Protein AF-A0A3B9UEH2-F1 (afdb_monomer_lite)

Secondary structure (DSSP, 8-state):
--SS-EEEEEEETTEEEEEE--SSTT-TTHHHHHHHHHHHHHHHH-TT-EEEEE--SSPP-GGGS-HHHHHHHHHTTEEPPPPPP--GGGGGT-PPPPPPTTT--S-EEEEES--SSTTEEEEEETTT--EEEEEPP-

Sequence (138 aa):
MDLGIVRSVRLEDGVCQVDLSPTYTGCPATERIERDVREALEALVGAGNVRIRTVLDPPWTTDWISDEGLRKLEAYGIAPPPRRTSDKRSLLSIHKPLACPRCRSTHTERISAFGSTACKALHRCLDCLEPFEAFKCI

Structure (mmCIF, N/CA/C/O backbone):
data_AF-A0A3B9UEH2-F1
#
_entry.id   AF-A0A3B9UEH2-F1
#
loop_
_atom_site.group_PDB
_atom_site.id
_atom_site.type_symbol
_atom_site.label_atom_id
_atom_site.label_alt_id
_atom_site.label_comp_id
_atom_site.label_asym_id
_atom_site.label_entity_id
_atom_site.label_seq_id
_atom_site.pdbx_PDB_ins_code
_atom_site.Cartn_x
_atom_site.Cartn_y
_atom_site.Cartn_z
_atom_site.occupancy
_atom_site.B_iso_or_equiv
_atom_site.auth_seq_id
_atom_site.auth_comp_id
_atom_site.auth_asym_id
_atom_site.auth_atom_id
_atom_site.pdbx_PDB_model_num
ATOM 1 N N . MET A 1 1 ? -9.300 -6.049 1.458 1.00 86.50 1 MET A N 1
ATOM 2 C CA . MET A 1 1 ? -8.342 -4.963 1.755 1.00 86.50 1 MET A CA 1
ATOM 3 C C . MET A 1 1 ? -7.265 -4.983 0.696 1.00 86.50 1 MET A C 1
ATOM 5 O O . MET A 1 1 ? -6.682 -6.039 0.485 1.00 86.50 1 MET A O 1
ATOM 9 N N . ASP A 1 2 ? -7.021 -3.858 0.028 1.00 93.12 2 ASP A N 1
ATOM 10 C CA . ASP A 1 2 ? -6.296 -3.870 -1.247 1.00 93.12 2 ASP A CA 1
ATOM 11 C C . ASP A 1 2 ? -4.800 -4.149 -1.094 1.00 93.12 2 ASP A C 1
ATOM 13 O O . ASP A 1 2 ? -4.275 -5.029 -1.770 1.00 93.12 2 ASP A O 1
ATOM 17 N N . LEU A 1 3 ? -4.140 -3.442 -0.169 1.00 92.88 3 LEU A N 1
ATOM 18 C CA . LEU A 1 3 ? -2.701 -3.556 0.111 1.00 92.88 3 LEU A CA 1
ATOM 19 C C . LEU A 1 3 ? -2.359 -4.567 1.220 1.00 92.88 3 LEU A C 1
ATOM 21 O O . LEU A 1 3 ? -1.194 -4.729 1.567 1.00 92.88 3 LEU A O 1
ATOM 25 N N . GLY A 1 4 ? -3.357 -5.198 1.843 1.00 93.12 4 GLY A N 1
ATOM 26 C CA . GLY A 1 4 ? -3.123 -6.190 2.901 1.00 93.12 4 GLY A CA 1
ATOM 27 C C . GLY A 1 4 ? -2.509 -5.654 4.205 1.00 93.12 4 GLY A C 1
ATOM 28 O O . GLY A 1 4 ? -2.014 -6.455 4.998 1.00 93.12 4 GLY A O 1
ATOM 29 N N . ILE A 1 5 ? -2.538 -4.331 4.427 1.00 94.88 5 ILE A N 1
ATOM 30 C CA . ILE A 1 5 ? -2.010 -3.661 5.634 1.00 94.88 5 ILE A CA 1
ATOM 31 C C . ILE A 1 5 ? -2.829 -4.032 6.878 1.00 94.88 5 ILE A C 1
ATOM 33 O O . ILE A 1 5 ? -2.260 -4.323 7.924 1.00 94.88 5 ILE A O 1
ATOM 37 N N . VAL A 1 6 ? -4.160 -4.069 6.773 1.00 96.00 6 VAL A N 1
ATOM 38 C CA . VAL A 1 6 ? -5.037 -4.530 7.862 1.00 96.00 6 VAL A CA 1
ATOM 39 C C . VAL A 1 6 ? -4.979 -6.055 7.932 1.00 96.00 6 VAL A C 1
ATOM 41 O O . VAL A 1 6 ? -5.323 -6.730 6.960 1.00 96.00 6 VAL A O 1
ATOM 44 N N . ARG A 1 7 ? -4.536 -6.596 9.070 1.00 95.06 7 ARG A N 1
ATOM 45 C CA . ARG A 1 7 ? -4.318 -8.038 9.278 1.00 95.06 7 ARG A CA 1
ATOM 46 C C . ARG A 1 7 ? -5.453 -8.712 10.014 1.00 95.06 7 ARG A C 1
ATOM 48 O O . ARG A 1 7 ? -5.784 -9.855 9.717 1.00 95.06 7 ARG A O 1
ATOM 55 N N . SER A 1 8 ? -6.044 -8.013 10.968 1.00 95.31 8 SER A N 1
ATOM 56 C CA . SER A 1 8 ? -7.205 -8.508 11.682 1.00 95.31 8 SER A CA 1
ATOM 57 C C . SER A 1 8 ? -8.042 -7.346 12.190 1.00 95.31 8 SER A C 1
ATOM 59 O O . SER A 1 8 ? -7.524 -6.254 12.432 1.00 95.31 8 SER A O 1
ATOM 61 N N . VAL A 1 9 ? -9.338 -7.603 12.317 1.00 95.62 9 VAL A N 1
ATOM 62 C CA . VAL A 1 9 ? -10.309 -6.723 12.959 1.00 95.62 9 VAL A CA 1
ATOM 63 C C . VAL A 1 9 ? -11.161 -7.618 13.848 1.00 95.62 9 VAL A C 1
ATOM 65 O O . VAL A 1 9 ? -11.703 -8.615 13.370 1.00 95.62 9 VAL A O 1
ATOM 68 N N . ARG A 1 10 ? -11.237 -7.302 15.137 1.00 96.38 10 ARG A N 1
ATOM 69 C CA . ARG A 1 10 ? -12.043 -8.020 16.133 1.00 96.38 10 ARG A CA 1
ATOM 70 C C . ARG A 1 10 ? -12.868 -7.013 16.918 1.00 96.38 10 ARG A C 1
ATOM 72 O O . ARG A 1 10 ? -12.362 -5.945 17.241 1.00 96.38 10 ARG A O 1
ATOM 79 N N . LEU A 1 11 ? -14.114 -7.352 17.227 1.00 95.81 11 LEU A N 1
ATOM 80 C CA . LEU A 1 11 ? -14.985 -6.544 18.075 1.00 95.81 11 LEU A CA 1
ATOM 81 C C . LEU A 1 11 ? -15.349 -7.370 19.306 1.00 95.81 11 LEU A C 1
ATOM 83 O O . LEU A 1 11 ? -16.015 -8.394 19.179 1.00 95.81 11 LEU A O 1
ATOM 87 N N . GLU A 1 12 ? -14.893 -6.930 20.473 1.00 94.00 12 GLU A N 1
ATOM 88 C CA . GLU A 1 12 ? -15.080 -7.619 21.753 1.00 94.00 12 GLU A CA 1
ATOM 89 C C . GLU A 1 12 ? -15.520 -6.589 22.793 1.00 94.00 12 GLU A C 1
ATOM 91 O O . GLU A 1 12 ? -14.877 -5.550 22.935 1.00 94.00 12 GLU A O 1
ATOM 96 N N . ASP A 1 13 ? -16.641 -6.840 23.474 1.00 92.62 13 ASP A N 1
ATOM 97 C CA . ASP A 1 13 ? -17.195 -5.966 24.522 1.00 92.62 13 ASP A CA 1
ATOM 98 C C . ASP A 1 13 ? -17.319 -4.483 24.114 1.00 92.62 13 ASP A C 1
ATOM 100 O O . ASP A 1 13 ? -17.079 -3.568 24.898 1.00 92.62 13 ASP A O 1
ATOM 104 N N . GLY A 1 14 ? -17.671 -4.234 22.847 1.00 91.00 14 GLY A N 1
ATOM 105 C CA . GLY A 1 14 ? -17.800 -2.884 22.289 1.00 91.00 14 GLY A CA 1
ATOM 106 C C . GLY A 1 14 ? -16.477 -2.211 21.909 1.00 91.00 14 GLY A C 1
ATOM 107 O O . GLY A 1 14 ? -16.504 -1.101 21.389 1.00 91.00 14 GLY A O 1
ATOM 108 N N . VAL A 1 15 ? -15.332 -2.876 22.097 1.00 95.31 15 VAL A N 1
ATOM 109 C CA . VAL A 1 15 ? -14.003 -2.380 21.719 1.00 95.31 15 VAL A CA 1
ATOM 110 C C . VAL A 1 15 ? -13.534 -3.043 20.424 1.00 95.31 15 VAL A C 1
ATOM 112 O O . VAL A 1 15 ? -13.403 -4.265 20.331 1.00 95.31 15 VAL A O 1
ATOM 115 N N . CYS A 1 16 ? -13.236 -2.229 19.413 1.00 97.38 16 CYS A N 1
ATOM 116 C CA . CYS A 1 16 ? -12.676 -2.665 18.140 1.00 97.38 16 CYS A CA 1
ATOM 117 C C . CYS A 1 16 ? -11.148 -2.765 18.233 1.00 97.38 16 CYS A C 1
ATOM 119 O O . CYS A 1 16 ? -10.458 -1.769 18.454 1.00 97.38 16 CYS A O 1
ATOM 121 N N . GLN A 1 17 ? -10.608 -3.965 18.054 1.00 97.44 17 GLN A N 1
ATOM 122 C CA . GLN A 1 17 ? -9.176 -4.227 17.977 1.00 97.44 17 GLN A CA 1
ATOM 123 C C . GLN A 1 17 ? -8.751 -4.422 16.523 1.00 97.44 17 GLN A C 1
ATOM 125 O O . GLN A 1 17 ? -9.315 -5.265 15.822 1.00 97.44 17 GLN A O 1
ATOM 130 N N . VAL A 1 18 ? -7.723 -3.695 16.083 1.00 97.44 18 VAL A N 1
ATOM 131 C CA . VAL A 1 18 ? -7.199 -3.775 14.714 1.00 97.44 18 VAL A CA 1
ATOM 132 C C . VAL A 1 18 ? -5.698 -3.992 14.706 1.00 97.44 18 VAL A C 1
ATOM 134 O O . VAL A 1 18 ? -4.944 -3.250 15.332 1.00 97.44 18 VAL A O 1
ATOM 137 N N . ASP A 1 19 ? -5.267 -4.985 13.936 1.00 97.00 19 ASP A N 1
ATOM 138 C CA . ASP A 1 19 ? -3.856 -5.235 13.662 1.00 97.00 19 ASP A CA 1
ATOM 139 C C . ASP A 1 19 ? -3.461 -4.621 12.319 1.00 97.00 19 ASP A C 1
ATOM 141 O O . ASP A 1 19 ? -4.041 -4.961 11.283 1.00 97.00 19 ASP A O 1
ATOM 145 N N . LEU A 1 20 ? -2.450 -3.754 12.323 1.00 96.44 20 LEU A N 1
ATOM 146 C CA . LEU A 1 20 ? -1.877 -3.138 11.127 1.00 96.44 20 LEU A CA 1
ATOM 147 C C . LEU A 1 20 ? -0.444 -3.621 10.921 1.00 96.44 20 LEU A C 1
ATOM 149 O O . LEU A 1 20 ? 0.354 -3.601 11.851 1.00 96.44 20 LEU A O 1
ATOM 153 N N . SER A 1 21 ? -0.094 -4.013 9.700 1.00 95.38 21 SER A N 1
ATOM 154 C CA . SER A 1 21 ? 1.274 -4.379 9.336 1.00 95.38 21 SER A CA 1
ATOM 155 C C . SER A 1 21 ? 1.815 -3.419 8.272 1.00 95.38 21 SER A C 1
ATOM 157 O O . SER A 1 21 ? 1.237 -3.332 7.182 1.00 95.38 21 SER A O 1
ATOM 159 N N . PRO A 1 22 ? 2.878 -2.652 8.572 1.00 93.12 22 PRO A N 1
ATOM 160 C CA . PRO A 1 22 ? 3.405 -1.652 7.659 1.00 93.12 22 PRO A CA 1
ATOM 161 C C . PRO A 1 22 ? 4.150 -2.308 6.496 1.00 93.12 22 PRO A C 1
ATOM 163 O O . PRO A 1 22 ? 4.898 -3.261 6.681 1.00 93.12 22 PRO A O 1
ATOM 166 N N . THR A 1 23 ? 4.030 -1.730 5.300 1.00 90.69 23 THR A N 1
ATOM 167 C CA . THR A 1 23 ? 4.723 -2.223 4.093 1.00 90.69 23 THR A CA 1
ATOM 168 C C . THR A 1 23 ? 6.250 -2.103 4.166 1.00 90.69 23 THR A C 1
ATOM 170 O O . THR A 1 23 ? 6.959 -2.661 3.336 1.00 90.69 23 THR A O 1
ATOM 173 N N . TYR A 1 24 ? 6.762 -1.299 5.099 1.00 88.31 24 TYR A N 1
ATOM 174 C CA . TYR A 1 24 ? 8.184 -1.127 5.382 1.00 88.31 24 TYR A CA 1
ATOM 175 C C . TYR A 1 24 ? 8.353 -0.676 6.837 1.00 88.31 24 TYR A C 1
ATOM 177 O O . TYR A 1 24 ? 7.647 0.229 7.290 1.00 88.31 24 TYR A O 1
ATOM 185 N N . THR A 1 25 ? 9.294 -1.277 7.564 1.00 85.12 25 THR A N 1
ATOM 186 C CA . THR A 1 25 ? 9.593 -0.901 8.952 1.00 85.12 25 THR A CA 1
ATOM 187 C C . THR A 1 25 ? 10.156 0.518 9.015 1.00 85.12 25 THR A C 1
ATOM 189 O O . THR A 1 25 ? 11.134 0.829 8.344 1.00 85.12 25 THR A O 1
ATOM 192 N N . GLY A 1 26 ? 9.545 1.391 9.818 1.00 84.69 26 GLY A N 1
ATOM 193 C CA . GLY A 1 26 ? 9.932 2.806 9.897 1.00 84.69 26 GLY A CA 1
ATOM 194 C C . GLY A 1 26 ? 9.366 3.674 8.768 1.00 84.69 26 GLY A C 1
ATOM 195 O O . GLY A 1 26 ? 9.869 4.766 8.516 1.00 84.69 26 GLY A O 1
ATOM 196 N N . CYS A 1 27 ? 8.336 3.204 8.058 1.00 88.12 27 CYS A N 1
ATOM 197 C CA . CYS A 1 27 ? 7.618 4.036 7.099 1.00 88.12 27 CYS A CA 1
ATOM 198 C C . CYS A 1 27 ? 6.971 5.240 7.818 1.00 88.12 27 CYS A C 1
ATOM 200 O O . CYS A 1 27 ? 6.142 5.024 8.696 1.00 88.12 27 CYS A O 1
ATOM 202 N N . PRO A 1 28 ? 7.251 6.497 7.423 1.00 87.38 28 PRO A N 1
ATOM 203 C CA . PRO A 1 28 ? 6.688 7.674 8.095 1.00 87.38 28 PRO A CA 1
ATOM 204 C C . PRO A 1 28 ? 5.161 7.786 7.949 1.00 87.38 28 PRO A C 1
ATOM 206 O O . PRO A 1 28 ? 4.510 8.513 8.690 1.00 87.38 28 PRO A O 1
ATOM 209 N N . ALA A 1 29 ? 4.560 7.058 7.002 1.00 90.62 29 ALA A N 1
ATOM 210 C CA . ALA A 1 29 ? 3.116 7.066 6.796 1.00 90.62 29 ALA A CA 1
ATOM 211 C C . ALA A 1 29 ? 2.336 6.269 7.858 1.00 90.62 29 ALA A C 1
ATOM 213 O O . ALA A 1 29 ? 1.111 6.370 7.890 1.00 90.62 29 ALA A O 1
ATOM 214 N N . THR A 1 30 ? 2.993 5.475 8.714 1.00 92.19 30 THR A N 1
ATOM 215 C CA . THR A 1 30 ? 2.298 4.604 9.678 1.00 92.19 30 THR A CA 1
ATOM 216 C C . THR A 1 30 ? 1.443 5.379 10.667 1.00 92.19 30 THR A C 1
ATOM 218 O O . THR A 1 30 ? 0.309 4.984 10.905 1.00 92.19 30 THR A O 1
ATOM 221 N N . GLU A 1 31 ? 1.934 6.509 11.179 1.00 92.44 31 GLU A N 1
ATOM 222 C CA . GLU A 1 31 ? 1.187 7.345 12.130 1.00 92.44 31 GLU A CA 1
ATOM 223 C C . GLU A 1 31 ? -0.075 7.941 11.496 1.00 92.44 31 GLU A C 1
ATOM 225 O O . GLU A 1 31 ? -1.135 7.998 12.121 1.00 92.44 31 GLU A O 1
ATOM 230 N N . ARG A 1 32 ? 0.019 8.359 10.224 1.00 94.88 32 ARG A N 1
ATOM 231 C CA . ARG A 1 32 ? -1.141 8.845 9.467 1.00 94.88 32 ARG A CA 1
ATOM 232 C C . ARG A 1 32 ? -2.156 7.728 9.259 1.00 94.88 32 ARG A C 1
ATOM 234 O O . ARG A 1 32 ? -3.330 7.940 9.529 1.00 94.88 32 ARG A O 1
ATOM 241 N N . ILE A 1 33 ? -1.703 6.556 8.813 1.00 94.81 33 ILE A N 1
ATOM 242 C CA . ILE A 1 33 ? -2.571 5.397 8.574 1.00 94.81 33 ILE A CA 1
ATOM 243 C C . ILE A 1 33 ? -3.270 4.973 9.869 1.00 94.81 33 ILE A C 1
ATOM 245 O O . ILE A 1 33 ? -4.473 4.734 9.850 1.00 94.81 33 ILE A O 1
ATOM 249 N N . GLU A 1 34 ? -2.549 4.900 10.991 1.00 95.31 34 GLU A N 1
ATOM 250 C CA . GLU A 1 34 ? -3.142 4.556 12.286 1.00 95.31 34 GLU A CA 1
ATOM 251 C C . GLU A 1 34 ? -4.241 5.548 12.673 1.00 95.31 34 GLU A C 1
ATOM 253 O O . G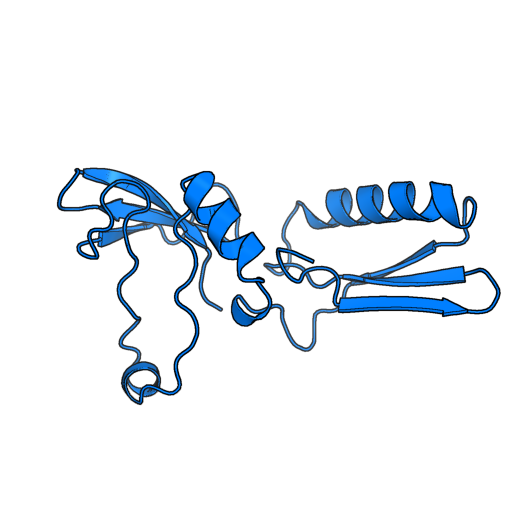LU A 1 34 ? -5.336 5.133 13.057 1.00 95.31 34 GLU A O 1
ATOM 258 N N . ARG A 1 35 ? -3.971 6.851 12.544 1.00 95.88 35 ARG A N 1
ATOM 259 C CA . ARG A 1 35 ? -4.959 7.887 12.844 1.00 95.88 35 ARG A CA 1
ATOM 260 C C . ARG A 1 35 ? -6.194 7.768 11.954 1.00 95.88 35 ARG A C 1
ATOM 262 O O . ARG A 1 35 ? -7.302 7.768 12.475 1.00 95.88 35 ARG A O 1
ATOM 269 N N . ASP A 1 36 ? -6.008 7.606 10.648 1.00 96.62 36 ASP A N 1
ATOM 270 C CA . ASP A 1 36 ? -7.117 7.517 9.693 1.00 96.62 36 ASP A CA 1
ATOM 271 C C . ASP A 1 36 ? -7.980 6.268 9.954 1.00 96.62 36 ASP A C 1
ATOM 273 O O . ASP A 1 36 ? -9.207 6.323 9.894 1.00 96.62 36 ASP A O 1
ATOM 277 N N . VAL A 1 37 ? -7.350 5.141 10.312 1.00 95.75 37 VAL A N 1
ATOM 278 C CA . VAL A 1 37 ? -8.053 3.916 10.726 1.00 95.75 37 VAL A CA 1
ATOM 279 C C . VAL A 1 37 ? -8.823 4.140 12.028 1.00 95.75 37 VAL A C 1
ATOM 281 O O . VAL A 1 37 ? -9.971 3.710 12.135 1.00 95.75 37 VAL A O 1
ATOM 284 N N . ARG A 1 38 ? -8.217 4.815 13.011 1.00 96.69 38 ARG A N 1
ATOM 285 C CA . ARG A 1 38 ? -8.859 5.129 14.292 1.00 96.69 38 ARG A CA 1
ATOM 286 C C . ARG A 1 38 ? -10.094 5.992 14.089 1.00 96.69 38 ARG A C 1
ATOM 288 O O . ARG A 1 38 ? -11.166 5.589 14.521 1.00 96.69 38 ARG A O 1
ATOM 295 N N . GLU A 1 39 ? -9.956 7.112 13.387 1.00 96.69 39 GLU A N 1
ATOM 296 C CA . GLU A 1 39 ? -11.053 8.042 13.098 1.00 96.69 39 GLU A CA 1
ATOM 297 C C . GLU A 1 39 ? -12.214 7.329 12.385 1.00 96.69 39 GLU A C 1
ATOM 299 O O . GLU A 1 39 ? -13.370 7.457 12.790 1.00 96.69 39 GLU A O 1
ATOM 304 N N . ALA A 1 40 ? -11.908 6.512 11.371 1.00 95.81 40 ALA A N 1
ATOM 305 C CA . ALA A 1 40 ? -12.919 5.765 10.626 1.00 95.81 40 ALA A CA 1
ATOM 306 C C . ALA A 1 40 ? -13.678 4.745 11.493 1.00 95.81 40 ALA A C 1
ATOM 308 O O . ALA A 1 4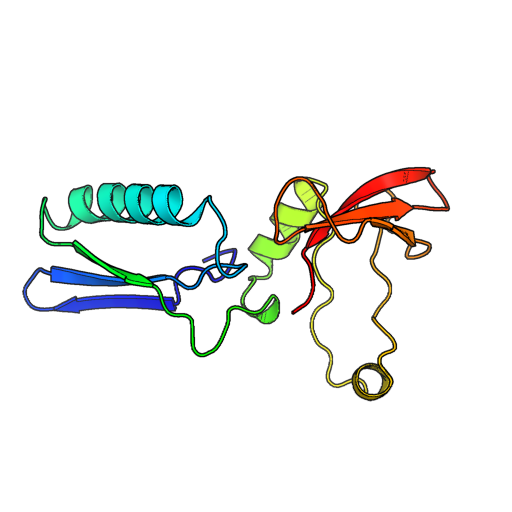0 ? -14.872 4.531 11.287 1.00 95.81 40 ALA A O 1
ATOM 309 N N . LEU A 1 41 ? -13.006 4.105 12.454 1.00 95.62 41 LEU 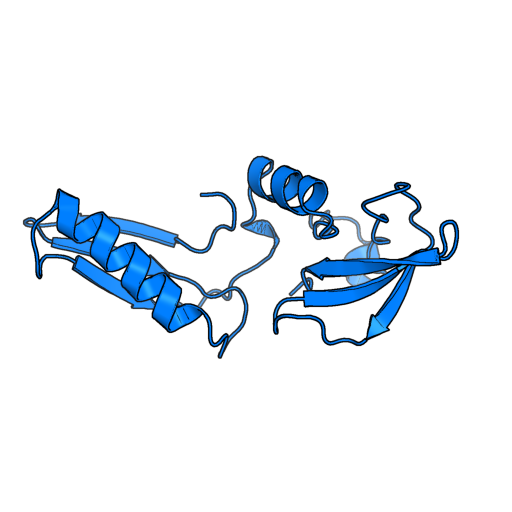A N 1
ATOM 310 C CA . LEU A 1 41 ? -13.618 3.099 13.325 1.00 95.62 41 LEU A CA 1
ATOM 311 C C . LEU A 1 41 ? -14.335 3.719 14.523 1.00 95.62 41 LEU A C 1
ATOM 313 O O . LEU A 1 41 ? -15.405 3.244 14.894 1.00 95.62 41 LEU A O 1
ATOM 317 N N . GLU A 1 42 ? -13.800 4.788 15.111 1.00 96.38 42 GLU A N 1
ATOM 318 C CA . GLU A 1 42 ? -14.442 5.508 16.217 1.00 96.38 42 GLU A CA 1
ATOM 319 C C . GLU A 1 42 ? -15.775 6.125 15.788 1.00 96.38 42 GLU A C 1
ATOM 321 O O . GLU A 1 42 ? -16.716 6.151 16.579 1.00 96.38 42 GLU A O 1
ATOM 326 N N . ALA A 1 43 ? -15.906 6.520 14.518 1.00 95.38 43 ALA A N 1
ATOM 327 C CA . ALA A 1 43 ? -17.187 6.921 13.939 1.00 95.38 43 ALA A CA 1
ATOM 328 C C . ALA A 1 43 ? -18.2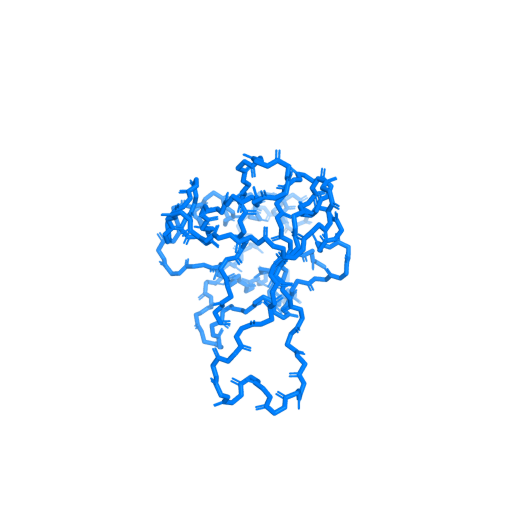59 5.809 13.979 1.00 95.38 43 ALA A C 1
ATOM 330 O O . ALA A 1 43 ? -19.448 6.108 13.887 1.00 95.38 43 ALA A O 1
ATOM 331 N N . LEU A 1 44 ? -17.856 4.539 14.117 1.00 93.88 44 LEU A N 1
ATOM 332 C CA . LEU A 1 44 ? -18.745 3.373 14.144 1.00 93.88 44 LEU A CA 1
ATOM 333 C C . LEU A 1 44 ? -18.966 2.821 15.558 1.00 93.88 44 LEU A C 1
ATOM 335 O O . LEU A 1 44 ? -20.086 2.444 15.890 1.00 93.88 44 LEU A O 1
ATOM 339 N N . VAL A 1 45 ? -17.913 2.743 16.381 1.00 94.81 45 VAL A N 1
ATOM 340 C CA . VAL A 1 45 ? -17.963 2.106 17.717 1.00 94.81 45 VAL A CA 1
ATOM 341 C C . VAL A 1 45 ? -17.933 3.097 18.884 1.00 94.81 45 VAL A C 1
ATOM 343 O O . VAL A 1 45 ? -18.021 2.693 20.043 1.00 94.81 45 VAL A O 1
ATOM 346 N N . GLY A 1 46 ? -17.834 4.394 18.596 1.00 94.56 46 GLY A N 1
ATOM 347 C CA . GLY A 1 46 ? -17.688 5.454 19.588 1.00 94.56 46 GLY A CA 1
ATOM 348 C C . GLY A 1 46 ? -16.226 5.783 19.898 1.00 94.56 46 GLY A C 1
ATOM 349 O O . GLY A 1 46 ? -15.329 4.941 19.802 1.00 94.56 46 GLY A O 1
ATOM 350 N N . ALA A 1 47 ? -15.989 7.039 20.277 1.00 93.94 47 ALA A N 1
ATOM 351 C CA . ALA A 1 47 ? -14.662 7.539 20.619 1.00 93.94 47 ALA A CA 1
ATOM 352 C C . ALA A 1 47 ? -14.052 6.759 21.797 1.00 93.94 47 ALA A C 1
ATOM 354 O O . ALA A 1 47 ? -14.729 6.498 22.792 1.00 93.94 47 ALA A O 1
ATOM 355 N N . GLY A 1 48 ? -12.770 6.396 21.691 1.00 93.75 48 GLY A N 1
ATOM 356 C CA . GLY A 1 48 ? -12.056 5.646 22.732 1.00 93.75 48 GLY A CA 1
ATOM 357 C C . GLY A 1 48 ? -12.256 4.126 22.692 1.00 93.75 48 GLY A C 1
ATOM 358 O O . GLY A 1 48 ? -11.523 3.402 23.366 1.00 93.75 48 GLY A O 1
ATOM 359 N N . ASN A 1 49 ? -13.163 3.619 21.853 1.00 96.56 49 ASN A N 1
ATOM 360 C CA . ASN A 1 49 ? -13.437 2.186 21.722 1.00 96.56 49 ASN A CA 1
ATOM 361 C C . ASN A 1 49 ? -12.611 1.507 20.616 1.00 96.56 49 ASN A C 1
ATOM 363 O O . ASN A 1 49 ? -12.982 0.441 20.130 1.00 96.56 49 ASN A O 1
ATOM 367 N N . VAL A 1 50 ? -11.480 2.092 20.208 1.00 97.88 50 VAL A N 1
ATOM 368 C CA . VAL A 1 50 ? -10.603 1.536 19.166 1.00 97.88 50 VAL A CA 1
ATOM 369 C C . VAL A 1 50 ? -9.184 1.329 19.693 1.00 97.88 50 VAL A C 1
ATOM 371 O O . VAL A 1 50 ? -8.512 2.258 20.146 1.00 97.88 50 VAL A O 1
ATOM 374 N N . ARG A 1 51 ? -8.687 0.096 19.584 1.00 96.88 51 ARG A N 1
ATOM 375 C CA . ARG A 1 51 ? -7.313 -0.295 19.916 1.00 96.88 51 ARG A CA 1
ATOM 376 C C . ARG A 1 51 ? -6.600 -0.748 18.650 1.00 96.88 51 ARG A C 1
ATOM 378 O O . ARG A 1 51 ? -6.987 -1.740 18.043 1.00 96.88 51 ARG A O 1
ATOM 385 N N . ILE A 1 52 ? -5.543 -0.039 18.272 1.00 96.88 52 ILE A N 1
ATOM 386 C CA . ILE A 1 52 ? -4.726 -0.383 17.107 1.00 96.88 52 ILE A CA 1
ATOM 387 C C . ILE A 1 52 ? -3.391 -0.934 17.593 1.00 96.88 52 ILE A C 1
ATOM 389 O O . ILE A 1 52 ? -2.781 -0.381 18.506 1.00 96.88 52 ILE A O 1
ATOM 393 N N . ARG A 1 53 ? -2.944 -2.033 16.986 1.00 96.19 53 ARG A N 1
ATOM 394 C CA . ARG A 1 53 ? -1.637 -2.637 17.231 1.00 96.19 53 ARG A CA 1
ATOM 395 C C . ARG A 1 53 ? -0.868 -2.744 15.924 1.00 96.19 53 ARG A C 1
ATOM 397 O O . ARG A 1 53 ? -1.363 -3.289 14.940 1.00 96.19 53 ARG A O 1
ATOM 404 N N . THR A 1 54 ? 0.375 -2.278 15.943 1.00 95.31 54 THR A N 1
ATOM 405 C CA . THR A 1 54 ? 1.311 -2.519 14.843 1.00 95.31 54 THR A CA 1
ATOM 406 C C . THR A 1 54 ? 1.911 -3.919 14.979 1.00 95.31 54 THR A C 1
ATOM 408 O O . THR A 1 54 ? 2.459 -4.263 16.025 1.00 95.31 54 THR A O 1
ATOM 411 N N . VAL A 1 55 ? 1.810 -4.728 13.926 1.00 94.50 55 VAL A N 1
ATOM 412 C CA . VAL A 1 55 ? 2.302 -6.108 13.852 1.00 94.50 55 VAL A CA 1
ATOM 413 C C . VAL A 1 55 ? 3.445 -6.187 12.845 1.00 94.50 55 VAL A C 1
ATOM 415 O O . VAL A 1 55 ? 3.266 -5.901 11.658 1.00 94.50 55 VAL A O 1
ATOM 418 N N . LEU A 1 56 ? 4.622 -6.582 13.333 1.00 92.88 56 LEU A N 1
ATOM 419 C CA . LEU A 1 56 ? 5.846 -6.728 12.537 1.00 92.88 56 LEU A CA 1
ATOM 420 C C . LEU A 1 56 ? 6.235 -8.193 12.286 1.00 92.88 56 LEU A C 1
ATOM 422 O O . LEU A 1 56 ? 7.134 -8.439 11.487 1.00 92.88 56 LEU A O 1
ATOM 426 N N . ASP A 1 57 ? 5.564 -9.141 12.948 1.00 91.88 57 ASP A N 1
ATOM 427 C CA . ASP A 1 57 ? 5.766 -10.579 12.775 1.00 91.88 57 ASP A CA 1
ATOM 428 C C . ASP A 1 57 ? 4.418 -11.290 12.513 1.00 91.88 57 ASP A C 1
ATOM 430 O O . ASP A 1 57 ? 3.490 -11.138 13.315 1.00 91.88 57 ASP A O 1
ATOM 434 N N . PRO A 1 58 ? 4.271 -12.024 11.392 1.00 90.81 58 PRO A N 1
ATOM 435 C CA . PRO A 1 58 ? 5.205 -12.058 10.263 1.00 90.81 58 PRO A CA 1
ATOM 436 C C . PRO A 1 58 ? 5.310 -10.678 9.579 1.00 90.81 58 PRO A C 1
ATOM 438 O O . PRO A 1 58 ? 4.350 -9.899 9.626 1.00 90.81 58 PRO A O 1
ATOM 441 N N . PRO A 1 59 ? 6.441 -10.359 8.922 1.00 90.69 59 PRO A N 1
ATOM 442 C CA . PRO A 1 59 ? 6.587 -9.098 8.207 1.00 90.69 59 PRO A CA 1
ATOM 443 C C . PRO A 1 59 ? 5.597 -9.013 7.045 1.00 90.69 59 PRO A C 1
ATOM 445 O O . PRO A 1 59 ? 5.238 -10.023 6.431 1.00 90.69 59 PRO A O 1
ATOM 448 N N . TRP A 1 60 ? 5.182 -7.789 6.716 1.00 92.50 60 TRP A N 1
ATOM 449 C CA . TRP A 1 60 ? 4.347 -7.555 5.546 1.00 92.50 60 TRP A CA 1
ATOM 450 C C . TRP A 1 60 ? 5.034 -8.040 4.270 1.00 92.50 60 TRP A C 1
ATOM 452 O O . TRP A 1 60 ? 6.224 -7.804 4.060 1.00 92.50 60 TRP A O 1
ATOM 462 N N . THR A 1 61 ? 4.260 -8.680 3.396 1.00 89.62 61 THR A N 1
ATOM 463 C CA . THR A 1 61 ? 4.734 -9.136 2.090 1.00 89.62 61 THR A CA 1
ATOM 464 C C . THR A 1 61 ? 3.800 -8.690 0.973 1.00 89.62 61 THR A C 1
ATOM 466 O O . THR A 1 61 ? 2.583 -8.589 1.145 1.00 89.62 61 THR A O 1
ATOM 469 N N . THR A 1 62 ? 4.377 -8.480 -0.210 1.00 88.94 62 THR A N 1
ATOM 470 C CA . THR A 1 62 ? 3.655 -8.160 -1.446 1.00 88.94 62 THR A CA 1
ATOM 471 C C . THR A 1 62 ? 2.607 -9.205 -1.820 1.00 88.94 62 THR A C 1
ATOM 473 O O . THR A 1 62 ? 1.657 -8.880 -2.528 1.00 88.94 62 THR A O 1
ATOM 476 N N . ASP A 1 63 ? 2.729 -10.435 -1.314 1.00 88.81 63 ASP A N 1
ATOM 477 C CA . ASP A 1 63 ? 1.735 -11.491 -1.531 1.00 88.81 63 ASP A CA 1
ATOM 478 C C . ASP A 1 63 ? 0.383 -11.184 -0.865 1.00 88.81 63 ASP A C 1
ATOM 480 O O . ASP A 1 63 ? -0.635 -11.771 -1.229 1.00 88.81 63 ASP A O 1
ATOM 484 N N . TRP A 1 64 ? 0.342 -10.250 0.090 1.00 91.88 64 TRP A N 1
ATOM 485 C CA . TRP A 1 64 ? -0.898 -9.810 0.732 1.00 91.88 64 TRP A CA 1
ATOM 486 C C . TRP A 1 64 ? -1.666 -8.758 -0.076 1.00 91.88 64 TRP A C 1
ATOM 488 O O . TRP A 1 64 ? -2.777 -8.392 0.315 1.00 91.88 64 TRP A O 1
ATOM 498 N N . ILE A 1 65 ? -1.109 -8.272 -1.189 1.00 93.00 65 ILE A N 1
ATOM 499 C CA . ILE A 1 65 ? -1.816 -7.366 -2.094 1.00 93.00 65 ILE A CA 1
ATOM 500 C C . ILE A 1 65 ? -2.856 -8.173 -2.885 1.00 93.00 65 ILE A C 1
ATOM 502 O O . ILE A 1 65 ? -2.548 -9.165 -3.550 1.00 93.00 65 ILE A O 1
ATOM 506 N N . SER A 1 66 ? -4.109 -7.732 -2.819 1.00 94.44 66 SER A N 1
ATOM 507 C CA . SER A 1 66 ? -5.215 -8.329 -3.577 1.00 94.44 66 SER A CA 1
ATOM 508 C C . SER A 1 66 ? -5.082 -8.087 -5.087 1.00 94.44 66 SER A C 1
ATOM 510 O O . SER A 1 66 ? -4.398 -7.157 -5.510 1.00 94.44 66 SER A O 1
ATOM 512 N N . ASP A 1 67 ? -5.792 -8.863 -5.913 1.00 94.19 67 ASP A N 1
ATOM 513 C CA . ASP A 1 67 ? -5.857 -8.618 -7.366 1.00 94.19 67 ASP A CA 1
ATOM 514 C C . ASP A 1 67 ? -6.303 -7.191 -7.704 1.00 94.19 67 ASP A C 1
ATOM 516 O O . ASP A 1 67 ? -5.736 -6.555 -8.591 1.00 94.19 67 ASP A O 1
ATOM 520 N N . GLU A 1 68 ? -7.279 -6.666 -6.964 1.00 96.00 68 GLU A N 1
ATOM 521 C CA . GLU A 1 68 ? -7.754 -5.296 -7.145 1.00 96.00 68 GLU A CA 1
ATOM 522 C C . GLU A 1 68 ? -6.688 -4.266 -6.755 1.00 96.00 68 GLU A C 1
ATOM 524 O O . GLU A 1 68 ? -6.473 -3.284 -7.462 1.00 96.00 68 GLU A O 1
ATOM 529 N N . GLY A 1 69 ? -5.943 -4.522 -5.678 1.00 94.81 69 GLY A N 1
ATOM 530 C CA . GLY A 1 69 ? -4.797 -3.701 -5.292 1.00 94.81 69 GLY A CA 1
ATOM 531 C C . GLY A 1 69 ? -3.723 -3.652 -6.381 1.00 94.81 69 GLY A C 1
ATOM 532 O O . GLY A 1 69 ? -3.240 -2.572 -6.714 1.00 94.81 69 GLY A O 1
ATOM 533 N N . LEU A 1 70 ? -3.392 -4.795 -6.992 1.00 92.44 70 LEU A N 1
ATOM 534 C CA . LEU A 1 70 ? -2.433 -4.858 -8.102 1.00 92.44 70 LEU A CA 1
ATOM 535 C C . LEU A 1 70 ? -2.927 -4.072 -9.323 1.00 92.44 70 LEU A C 1
ATOM 537 O O . LEU A 1 70 ? -2.152 -3.327 -9.924 1.00 92.44 70 LEU A O 1
ATOM 541 N N . ARG A 1 71 ? -4.219 -4.185 -9.658 1.00 93.19 71 ARG A N 1
ATOM 542 C CA . ARG A 1 71 ? -4.840 -3.411 -10.744 1.00 93.19 71 ARG A CA 1
ATOM 543 C C . ARG A 1 71 ? -4.777 -1.909 -10.489 1.00 93.19 71 ARG A C 1
ATOM 545 O O . ARG A 1 71 ? -4.411 -1.160 -11.390 1.00 93.19 71 ARG A O 1
ATOM 552 N N . LYS A 1 72 ? -5.092 -1.465 -9.269 1.00 94.88 72 LYS A N 1
ATOM 553 C CA . LYS A 1 72 ? -5.037 -0.045 -8.885 1.00 94.88 72 LYS A CA 1
ATOM 554 C C . LYS A 1 72 ? -3.617 0.512 -8.906 1.00 94.88 72 LYS A C 1
ATOM 556 O O . LYS A 1 72 ? -3.431 1.637 -9.357 1.00 94.88 72 LYS A O 1
ATOM 561 N N . LEU A 1 73 ? -2.623 -0.262 -8.460 1.00 92.94 73 LEU A N 1
ATOM 562 C CA . LEU A 1 73 ? -1.211 0.129 -8.559 1.00 92.94 73 LEU A CA 1
ATOM 563 C C . LEU A 1 73 ? -0.821 0.383 -10.015 1.00 92.94 73 LEU A C 1
ATOM 565 O O . LEU A 1 73 ? -0.296 1.448 -10.334 1.00 92.94 73 LEU A O 1
ATOM 569 N N . GLU A 1 74 ? -1.147 -0.559 -10.897 1.00 91.06 74 GLU A N 1
ATOM 570 C CA . GLU A 1 74 ? -0.839 -0.447 -12.317 1.00 91.06 74 GLU A CA 1
ATOM 571 C C . GLU A 1 74 ? -1.562 0.728 -12.984 1.00 91.06 74 GLU A C 1
ATOM 573 O O . GLU A 1 74 ? -0.936 1.493 -13.715 1.00 91.06 74 GLU A O 1
ATOM 578 N N . ALA A 1 75 ? -2.851 0.920 -12.689 1.00 92.31 75 ALA A N 1
ATOM 579 C CA . ALA A 1 75 ? -3.631 2.054 -13.184 1.00 92.31 75 ALA A CA 1
ATOM 580 C C . ALA A 1 75 ? -3.080 3.406 -12.699 1.00 92.31 75 ALA A C 1
ATOM 582 O O . ALA A 1 75 ? -3.152 4.397 -13.422 1.00 92.31 75 ALA A O 1
ATOM 583 N N . TYR A 1 76 ? -2.494 3.441 -11.500 1.00 92.69 76 TYR A N 1
ATOM 584 C CA . TYR A 1 76 ? -1.798 4.611 -10.965 1.00 92.69 76 TYR A CA 1
ATOM 585 C C . TYR A 1 76 ? -0.406 4.824 -11.596 1.00 92.69 76 TYR A C 1
ATOM 587 O O . TYR A 1 76 ? 0.225 5.855 -11.381 1.00 92.69 76 TYR A O 1
ATOM 595 N N . GLY A 1 77 ? 0.098 3.867 -12.383 1.00 91.88 77 GLY A N 1
ATOM 596 C CA . GLY A 1 77 ? 1.429 3.924 -12.991 1.00 91.88 77 GLY A CA 1
ATOM 597 C C . GLY A 1 77 ? 2.552 3.388 -12.099 1.00 91.88 77 GLY A C 1
ATOM 598 O O . GLY A 1 77 ? 3.726 3.593 -12.404 1.00 91.88 77 GLY A O 1
ATOM 599 N N . ILE A 1 78 ? 2.219 2.688 -11.011 1.00 92.44 78 ILE A N 1
ATOM 600 C CA . ILE A 1 78 ? 3.184 1.927 -10.212 1.00 92.44 78 ILE A CA 1
ATOM 601 C C . ILE A 1 78 ? 3.210 0.497 -10.741 1.00 92.44 78 ILE A C 1
ATOM 603 O O . ILE A 1 78 ? 2.186 -0.182 -10.774 1.00 92.44 78 ILE A O 1
ATOM 607 N N . ALA A 1 79 ? 4.389 0.012 -11.121 1.00 92.56 79 ALA A N 1
ATOM 608 C CA . ALA A 1 79 ? 4.545 -1.367 -11.547 1.00 92.56 79 ALA A CA 1
ATOM 609 C C . ALA A 1 79 ? 4.232 -2.314 -10.369 1.00 92.56 79 ALA A C 1
ATOM 611 O O . ALA A 1 79 ? 4.905 -2.239 -9.327 1.00 92.56 79 ALA A O 1
ATOM 612 N N . PRO A 1 80 ? 3.215 -3.188 -10.497 1.00 89.12 80 PRO A N 1
ATOM 613 C CA . PRO A 1 80 ? 2.849 -4.112 -9.436 1.00 89.12 80 PRO A CA 1
ATOM 614 C C . PRO A 1 80 ? 3.961 -5.152 -9.230 1.00 89.12 80 PRO A C 1
ATOM 616 O O . PRO A 1 80 ? 4.615 -5.559 -10.197 1.00 89.12 80 PRO A O 1
ATOM 619 N N . PRO A 1 81 ? 4.184 -5.616 -7.988 1.00 85.69 81 PRO A N 1
ATOM 620 C CA . PRO A 1 81 ? 5.162 -6.660 -7.738 1.00 85.69 81 PRO A CA 1
ATOM 621 C C . PRO A 1 81 ? 4.738 -7.953 -8.454 1.00 85.69 81 PRO A C 1
ATOM 623 O O . PRO A 1 81 ? 3.549 -8.296 -8.468 1.00 85.69 81 PRO A O 1
ATOM 626 N N . PRO A 1 82 ? 5.679 -8.702 -9.053 1.00 79.19 82 PRO A N 1
ATOM 627 C CA . PRO A 1 82 ? 5.371 -10.013 -9.596 1.00 79.19 82 PRO A CA 1
ATOM 628 C C . PRO A 1 82 ? 4.857 -10.927 -8.478 1.00 79.19 82 PRO A C 1
ATOM 630 O O . PRO A 1 82 ? 5.480 -11.031 -7.424 1.00 79.19 82 PRO A O 1
ATOM 633 N N . ARG A 1 83 ? 3.747 -11.637 -8.719 1.00 73.38 83 ARG A N 1
ATOM 634 C CA . ARG A 1 83 ? 3.282 -12.684 -7.795 1.00 73.38 83 ARG A CA 1
ATOM 635 C C . ARG A 1 83 ? 4.399 -13.707 -7.581 1.00 73.38 83 ARG A C 1
ATOM 637 O O . ARG A 1 83 ? 4.984 -14.163 -8.572 1.00 73.38 83 ARG A O 1
ATOM 644 N N . ARG A 1 84 ? 4.672 -14.092 -6.326 1.00 64.56 84 ARG A N 1
ATOM 645 C CA . ARG A 1 84 ? 5.556 -15.230 -6.047 1.00 64.56 84 ARG A CA 1
ATOM 646 C C . ARG A 1 84 ? 4.971 -16.465 -6.728 1.00 64.56 84 ARG A C 1
ATOM 648 O O . ARG A 1 84 ? 3.859 -16.894 -6.440 1.00 64.56 84 ARG A O 1
ATOM 655 N N . THR A 1 85 ? 5.715 -17.016 -7.675 1.00 56.28 85 THR A N 1
ATOM 656 C CA . THR A 1 85 ? 5.427 -18.317 -8.279 1.00 56.28 85 THR A CA 1
ATOM 657 C C . THR A 1 85 ? 6.368 -19.335 -7.657 1.00 56.28 85 THR A C 1
ATOM 659 O O . THR A 1 85 ? 7.540 -19.021 -7.460 1.00 56.28 85 THR A O 1
ATOM 662 N N . SER A 1 86 ? 5.915 -20.568 -7.436 1.00 57.81 86 SER A N 1
ATOM 663 C CA . SER A 1 86 ? 6.741 -21.722 -7.027 1.00 57.81 86 SER A CA 1
ATOM 664 C C . SER A 1 86 ? 7.768 -22.161 -8.091 1.00 57.81 86 SER A C 1
ATOM 666 O O . SER A 1 86 ? 8.252 -23.292 -8.088 1.00 57.81 86 SER A O 1
ATOM 668 N N . ASP A 1 87 ? 8.102 -21.266 -9.021 1.00 60.34 87 ASP A N 1
ATOM 669 C CA . ASP A 1 87 ? 9.112 -21.473 -10.042 1.00 60.34 87 ASP A CA 1
ATOM 670 C C . ASP A 1 87 ? 10.478 -21.578 -9.353 1.00 60.34 87 ASP A C 1
ATOM 672 O O . ASP A 1 87 ? 10.882 -20.699 -8.582 1.00 60.34 87 ASP A O 1
ATOM 676 N N . LYS A 1 88 ? 11.202 -22.659 -9.654 1.00 63.53 88 LYS A N 1
ATOM 677 C CA . LYS A 1 88 ? 12.545 -22.941 -9.132 1.00 63.53 88 LYS A CA 1
ATOM 678 C C . LYS A 1 88 ? 13.538 -21.818 -9.458 1.00 63.53 88 LYS A C 1
ATOM 680 O O . LYS A 1 88 ? 14.550 -21.695 -8.779 1.00 63.53 88 LYS A O 1
ATOM 685 N N . ARG A 1 89 ? 13.238 -20.957 -10.441 1.00 61.47 89 ARG A N 1
ATOM 686 C CA . ARG A 1 89 ? 14.010 -19.740 -10.753 1.00 61.47 89 ARG A CA 1
ATOM 687 C C . ARG A 1 89 ? 14.091 -18.742 -9.594 1.00 61.47 89 ARG A C 1
ATOM 689 O O . ARG A 1 89 ? 15.100 -18.054 -9.472 1.00 61.47 89 ARG A O 1
ATOM 696 N N . SER A 1 90 ? 13.085 -18.706 -8.717 1.00 59.69 90 SER A N 1
ATOM 697 C CA . SER A 1 90 ? 13.114 -17.874 -7.504 1.00 59.69 90 SER A CA 1
ATOM 698 C C . SER A 1 90 ? 14.215 -18.294 -6.520 1.00 59.69 90 SER A C 1
ATOM 700 O O . SER A 1 90 ? 14.782 -17.437 -5.849 1.00 59.69 90 SER A O 1
ATOM 702 N N . LEU A 1 91 ? 14.589 -19.582 -6.497 1.00 60.34 91 LEU A N 1
ATOM 703 C CA . LEU A 1 91 ? 15.698 -20.112 -5.690 1.00 60.34 91 LEU A CA 1
ATOM 704 C C . LEU A 1 91 ? 17.076 -19.730 -6.249 1.00 60.34 91 LEU A C 1
ATOM 706 O O . LEU A 1 91 ? 18.066 -19.773 -5.529 1.00 60.34 91 LEU A O 1
ATOM 710 N N . LEU A 1 92 ? 17.139 -19.358 -7.530 1.00 62.72 92 LEU A N 1
ATOM 711 C CA . LEU A 1 92 ? 18.360 -18.919 -8.210 1.00 62.72 92 LEU A CA 1
ATOM 712 C C . LEU A 1 92 ? 18.533 -17.391 -8.166 1.00 62.72 92 LEU A C 1
ATOM 714 O O . LEU A 1 92 ? 19.368 -16.855 -8.889 1.00 62.72 92 LEU A O 1
ATOM 718 N N . SER A 1 93 ? 17.715 -16.676 -7.380 1.00 55.81 93 SER A N 1
ATOM 719 C CA . SER A 1 93 ? 17.659 -15.204 -7.352 1.00 55.81 93 SER A CA 1
ATOM 720 C C . SER A 1 93 ? 17.415 -14.567 -8.728 1.00 55.81 93 SER A C 1
ATOM 722 O O . SER A 1 93 ? 17.703 -13.390 -8.946 1.00 55.81 93 SER A O 1
ATOM 724 N N . ILE A 1 94 ? 16.850 -15.329 -9.672 1.00 57.50 94 ILE A N 1
ATOM 725 C CA . ILE A 1 94 ? 16.427 -14.807 -10.969 1.00 5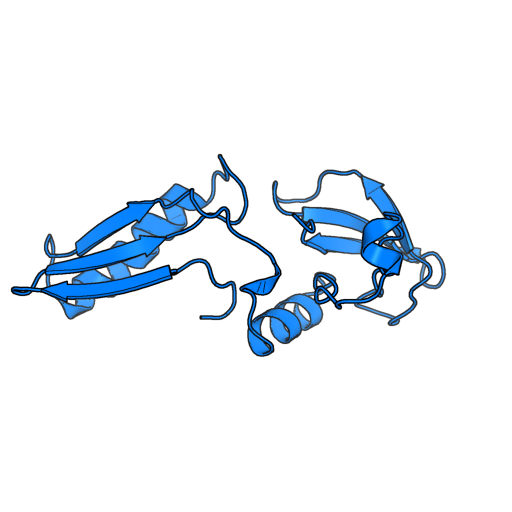7.50 94 ILE A CA 1
ATOM 726 C C . ILE A 1 94 ? 15.076 -14.134 -10.734 1.00 57.50 94 ILE A C 1
ATOM 728 O O . ILE A 1 94 ? 14.019 -14.770 -10.780 1.00 57.50 94 ILE A O 1
ATOM 732 N N . HIS A 1 95 ? 15.117 -12.842 -10.411 1.00 63.28 95 HIS A N 1
ATOM 733 C CA . HIS A 1 95 ? 13.913 -12.047 -10.215 1.00 63.28 95 HIS A CA 1
ATOM 734 C C . HIS A 1 95 ? 13.097 -12.008 -11.509 1.00 63.28 95 HIS A C 1
ATOM 736 O O . HIS A 1 95 ? 13.625 -11.754 -12.593 1.00 63.28 95 HIS A O 1
ATOM 742 N N . LYS A 1 96 ? 11.790 -12.267 -11.390 1.00 67.56 96 LYS A N 1
ATOM 743 C CA . LYS A 1 96 ? 10.862 -12.155 -12.516 1.00 67.56 96 LYS A CA 1
ATOM 744 C C . LYS A 1 96 ? 10.945 -10.727 -13.075 1.00 67.56 96 LYS A C 1
ATOM 746 O O . LYS A 1 96 ? 10.928 -9.784 -12.280 1.00 67.56 96 LYS A O 1
ATOM 751 N N . PRO A 1 97 ? 11.045 -10.554 -14.401 1.00 74.06 97 PRO A N 1
ATOM 752 C CA . PRO A 1 97 ? 11.223 -9.232 -14.968 1.00 74.06 97 PRO A CA 1
ATOM 753 C C . PRO A 1 97 ? 9.981 -8.373 -14.716 1.00 74.06 97 PRO A C 1
ATOM 755 O O . PRO A 1 97 ? 8.843 -8.832 -14.853 1.00 74.06 97 PRO A O 1
ATOM 758 N N . LEU A 1 98 ? 10.219 -7.129 -14.310 1.00 87.75 98 LEU A N 1
ATOM 759 C CA . LEU A 1 98 ? 9.184 -6.158 -13.996 1.00 87.75 98 LEU A CA 1
ATOM 760 C C . LEU A 1 98 ? 8.661 -5.532 -15.291 1.00 87.75 98 LEU A C 1
ATOM 762 O O . LEU A 1 98 ? 9.446 -5.005 -16.083 1.00 87.75 98 LEU A O 1
ATOM 766 N N . ALA A 1 99 ? 7.347 -5.588 -15.503 1.00 91.44 99 ALA A N 1
ATOM 767 C CA . ALA A 1 99 ? 6.718 -4.998 -16.677 1.00 91.44 99 ALA A CA 1
ATOM 768 C C . ALA A 1 99 ? 6.530 -3.485 -16.498 1.00 91.44 99 ALA A C 1
ATOM 770 O O . ALA A 1 99 ? 6.058 -3.023 -15.459 1.00 91.44 99 ALA A O 1
ATOM 771 N N . CYS A 1 100 ? 6.864 -2.714 -17.532 1.00 92.62 100 CYS A N 1
ATOM 772 C CA . CYS A 1 100 ? 6.579 -1.288 -17.593 1.00 92.62 100 CYS A CA 1
ATOM 773 C C . CYS A 1 100 ? 5.055 -1.061 -17.543 1.00 92.62 100 CYS A C 1
ATOM 775 O O . CYS A 1 100 ? 4.341 -1.614 -18.384 1.00 92.62 100 CYS A O 1
ATOM 777 N N . PRO A 1 101 ? 4.535 -0.208 -16.643 1.00 92.75 101 PRO A N 1
ATOM 778 C CA . PRO A 1 101 ? 3.094 0.028 -16.530 1.00 92.75 101 PRO A CA 1
ATOM 779 C C . PRO A 1 101 ? 2.509 0.723 -17.771 1.00 92.75 101 PRO A C 1
ATOM 781 O O . PRO A 1 101 ? 1.310 0.634 -18.021 1.00 92.75 101 PRO A O 1
ATOM 784 N N . ARG A 1 102 ? 3.352 1.375 -18.587 1.00 91.88 102 ARG A N 1
ATOM 785 C CA . ARG A 1 102 ? 2.928 2.132 -19.772 1.00 91.88 102 ARG A CA 1
ATOM 786 C C . ARG A 1 102 ? 2.909 1.311 -21.060 1.00 91.88 102 ARG A C 1
ATOM 788 O O . ARG A 1 102 ? 1.912 1.338 -21.769 1.00 91.88 102 ARG A O 1
ATOM 795 N N . CYS A 1 103 ? 3.990 0.594 -21.377 1.00 93.88 103 CYS A N 1
ATOM 796 C CA . CYS A 1 103 ? 4.104 -0.174 -22.629 1.00 93.88 103 CYS A CA 1
ATOM 79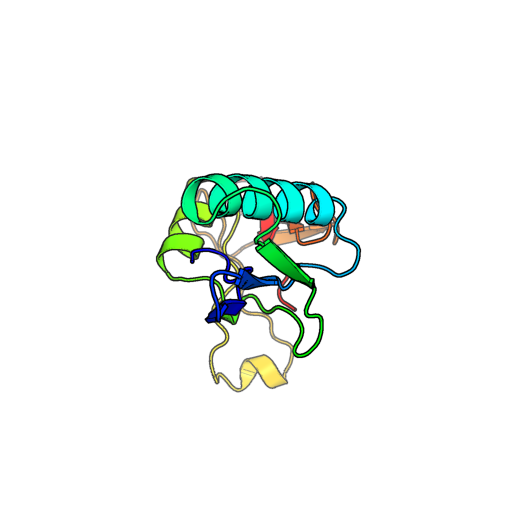7 C C . CYS A 1 103 ? 4.119 -1.698 -22.435 1.00 93.88 103 CYS A C 1
ATOM 799 O O . CYS A 1 103 ? 4.199 -2.429 -23.416 1.00 93.88 103 CYS A O 1
ATOM 801 N N . ARG A 1 104 ? 4.064 -2.187 -21.187 1.00 92.75 104 ARG A N 1
ATOM 802 C CA . ARG A 1 104 ? 4.121 -3.614 -20.810 1.00 92.75 104 ARG A CA 1
ATOM 803 C C . ARG A 1 104 ? 5.419 -4.346 -21.151 1.00 92.75 104 ARG A C 1
ATOM 805 O O . ARG A 1 104 ? 5.521 -5.536 -20.863 1.00 92.75 104 ARG A O 1
ATOM 812 N N . SER A 1 105 ? 6.428 -3.653 -21.677 1.00 93.88 105 SER A N 1
ATOM 813 C CA . SER A 1 105 ? 7.751 -4.240 -21.882 1.00 93.88 105 SER A CA 1
ATOM 814 C C . SER A 1 105 ? 8.364 -4.708 -20.563 1.00 93.88 105 SER A C 1
ATOM 816 O O . SER A 1 105 ? 8.317 -4.009 -19.551 1.00 93.88 105 SER A O 1
ATOM 818 N N . THR A 1 106 ? 8.980 -5.885 -20.594 1.00 92.81 106 THR A N 1
ATOM 819 C CA . THR A 1 106 ? 9.789 -6.444 -19.505 1.00 92.81 106 THR A CA 1
ATOM 820 C C . THR A 1 106 ? 11.253 -6.005 -19.567 1.00 92.81 106 THR A C 1
ATOM 822 O O . THR A 1 106 ? 12.040 -6.380 -18.700 1.00 92.81 106 THR A O 1
ATOM 825 N N . HIS A 1 107 ? 11.632 -5.232 -20.587 1.00 94.25 107 HIS A N 1
ATOM 826 C CA . HIS A 1 107 ? 12.969 -4.684 -20.763 1.00 94.25 107 HIS A CA 1
ATOM 827 C C . HIS A 1 107 ? 13.105 -3.420 -19.909 1.00 94.25 107 HIS A C 1
ATOM 829 O O . HIS A 1 107 ? 12.882 -2.291 -20.354 1.00 94.25 107 HIS A O 1
ATOM 835 N N . THR A 1 108 ? 13.371 -3.630 -18.623 1.00 93.12 108 THR A N 1
ATOM 836 C CA . THR A 1 108 ? 13.437 -2.565 -17.623 1.00 93.12 108 THR A CA 1
ATOM 837 C C . THR A 1 108 ? 14.711 -2.684 -16.802 1.00 93.12 108 THR A C 1
ATOM 839 O O . THR A 1 108 ? 15.207 -3.780 -16.541 1.00 93.12 108 THR A O 1
ATOM 842 N N . GLU A 1 109 ? 15.241 -1.543 -16.379 1.00 93.06 109 GLU A N 1
ATOM 843 C CA . GLU A 1 109 ? 16.398 -1.464 -15.493 1.00 93.06 109 GLU A CA 1
ATOM 844 C C . GLU A 1 109 ? 16.036 -0.710 -14.213 1.00 93.06 109 GLU A C 1
ATOM 846 O O . GLU A 1 109 ? 15.199 0.198 -14.213 1.00 93.06 109 GLU A O 1
ATOM 851 N N . ARG A 1 110 ? 16.672 -1.086 -13.101 1.00 93.62 110 ARG A N 1
ATOM 852 C CA . ARG A 1 110 ? 16.546 -0.351 -11.842 1.00 93.62 110 ARG A CA 1
ATOM 853 C C . ARG A 1 110 ? 17.550 0.795 -11.840 1.00 93.62 110 ARG A C 1
ATOM 855 O O . ARG A 1 110 ? 18.750 0.546 -11.791 1.00 93.62 110 ARG A O 1
ATOM 862 N N . ILE A 1 111 ? 17.056 2.029 -11.812 1.00 94.88 111 ILE A N 1
ATOM 863 C CA . ILE A 1 111 ? 17.896 3.229 -11.694 1.00 94.88 111 ILE A CA 1
ATOM 864 C C . ILE A 1 111 ? 18.326 3.430 -10.240 1.00 94.88 111 ILE A C 1
ATOM 866 O O . ILE A 1 111 ? 19.474 3.762 -9.964 1.00 94.88 111 ILE A O 1
ATOM 870 N N . SER A 1 112 ? 17.404 3.231 -9.295 1.00 93.81 112 SER A N 1
ATOM 871 C CA . SER A 1 112 ? 17.664 3.450 -7.874 1.00 93.81 112 SER A CA 1
ATOM 872 C C . SER A 1 112 ? 16.914 2.444 -7.012 1.00 93.81 112 SER A C 1
ATOM 874 O O . SER A 1 112 ? 15.762 2.098 -7.274 1.00 93.81 112 SER A O 1
ATOM 876 N N . ALA A 1 113 ? 17.555 2.008 -5.927 1.00 90.50 113 ALA A N 1
ATOM 877 C CA . ALA A 1 113 ? 16.904 1.234 -4.874 1.00 90.50 113 ALA A CA 1
ATOM 878 C C . ALA A 1 113 ? 15.936 2.080 -4.019 1.00 90.50 113 ALA A C 1
ATOM 880 O O . ALA A 1 113 ? 15.299 1.549 -3.110 1.00 90.50 113 ALA A O 1
ATOM 881 N N . PHE A 1 114 ? 15.815 3.379 -4.294 1.00 91.44 114 PHE A N 1
ATOM 882 C CA . PHE A 1 114 ? 14.957 4.322 -3.586 1.00 91.44 114 PHE A CA 1
ATOM 883 C C . PHE A 1 114 ? 14.010 5.014 -4.574 1.00 91.44 114 PHE A C 1
ATOM 885 O O . PHE A 1 114 ? 14.412 5.347 -5.689 1.00 91.44 114 PHE A O 1
ATOM 892 N N . GLY A 1 115 ? 12.758 5.208 -4.162 1.00 91.12 115 GLY A N 1
ATOM 893 C CA . GLY A 1 115 ? 11.748 5.991 -4.876 1.00 91.12 115 GLY A CA 1
ATOM 894 C C . GLY A 1 115 ? 11.147 7.068 -3.970 1.00 91.12 115 GLY A C 1
ATOM 895 O O . GLY A 1 115 ? 11.756 7.465 -2.979 1.00 91.12 115 GLY A O 1
ATOM 896 N N . SER A 1 116 ? 9.922 7.497 -4.268 1.00 91.19 116 SER A N 1
ATOM 897 C CA . SER A 1 116 ? 9.157 8.474 -3.471 1.00 91.19 116 SER A CA 1
ATOM 898 C C . SER A 1 116 ? 8.882 8.027 -2.034 1.00 91.19 116 SER A C 1
ATOM 900 O O . SER A 1 116 ? 8.628 8.844 -1.155 1.00 91.19 116 SER A O 1
ATOM 902 N N . THR A 1 117 ? 8.892 6.716 -1.794 1.00 91.38 117 THR A N 1
ATOM 903 C CA . THR A 1 117 ? 8.594 6.097 -0.500 1.00 91.38 117 THR A CA 1
ATOM 904 C C . THR A 1 117 ? 9.534 4.921 -0.261 1.00 91.38 117 THR A C 1
ATOM 906 O O . THR A 1 117 ? 10.042 4.312 -1.204 1.00 91.38 117 THR A O 1
ATOM 909 N N . ALA A 1 118 ? 9.758 4.568 1.008 1.00 88.44 118 ALA A N 1
ATOM 910 C CA . ALA A 1 118 ? 10.705 3.517 1.388 1.00 88.44 118 ALA A CA 1
ATOM 911 C C . ALA A 1 118 ? 10.361 2.139 0.792 1.00 88.44 118 ALA A C 1
ATOM 913 O O . ALA A 1 118 ? 11.265 1.357 0.489 1.00 88.44 118 ALA A O 1
ATOM 914 N N . CYS A 1 119 ? 9.073 1.868 0.567 1.00 89.75 119 CYS A N 1
ATOM 915 C CA . CYS A 1 119 ? 8.576 0.639 -0.047 1.00 89.75 119 CYS A CA 1
ATOM 916 C C . CYS A 1 119 ? 8.686 0.611 -1.580 1.00 89.75 119 CYS A C 1
ATOM 918 O O . CYS A 1 119 ? 8.333 -0.404 -2.177 1.00 89.75 119 CYS A O 1
ATOM 920 N N . LYS A 1 120 ? 9.190 1.669 -2.231 1.00 92.31 120 LYS A N 1
ATOM 921 C CA . LYS A 1 120 ? 9.299 1.749 -3.693 1.00 92.31 120 LYS A CA 1
ATOM 922 C C . LYS A 1 120 ? 10.728 1.961 -4.180 1.00 92.31 120 LYS A C 1
ATOM 924 O O . LYS A 1 120 ? 11.561 2.551 -3.491 1.00 92.31 120 LYS A O 1
ATOM 929 N N . ALA A 1 121 ? 10.999 1.474 -5.382 1.00 93.19 121 ALA A N 1
ATOM 930 C CA . ALA A 1 121 ? 12.241 1.663 -6.124 1.00 93.19 121 ALA A CA 1
ATOM 931 C C . ALA A 1 121 ? 11.955 2.352 -7.465 1.00 93.19 121 ALA A C 1
ATOM 933 O O . ALA A 1 121 ? 10.855 2.220 -8.005 1.00 93.19 121 ALA A O 1
ATOM 934 N N . LEU A 1 122 ? 12.945 3.065 -8.005 1.00 95.38 122 LEU A N 1
ATOM 935 C CA . LEU A 1 122 ? 12.832 3.754 -9.289 1.00 95.38 122 LEU A CA 1
ATOM 936 C C . LEU A 1 122 ? 13.430 2.904 -10.412 1.00 95.38 122 LEU A C 1
ATOM 938 O O . LEU A 1 122 ? 14.583 2.466 -10.339 1.00 95.38 122 LEU A O 1
ATOM 942 N N . HIS A 1 123 ? 12.646 2.707 -11.462 1.00 94.94 123 HIS A N 1
ATOM 943 C CA . HIS A 1 123 ? 12.998 1.948 -12.654 1.00 94.94 123 HIS A CA 1
ATOM 944 C C . HIS A 1 123 ? 12.833 2.806 -13.910 1.00 94.94 123 HIS A C 1
ATOM 946 O O . HIS A 1 123 ? 12.183 3.851 -13.885 1.00 94.94 123 HIS A O 1
ATOM 952 N N . ARG A 1 124 ? 13.411 2.346 -15.019 1.00 96.12 124 ARG A N 1
ATOM 953 C CA . ARG A 1 124 ? 13.177 2.885 -16.361 1.00 96.12 124 ARG A CA 1
ATOM 954 C C . ARG A 1 124 ? 12.962 1.757 -17.348 1.00 96.12 124 ARG A C 1
ATOM 956 O O . ARG A 1 124 ? 13.630 0.726 -17.285 1.00 96.12 124 ARG A O 1
ATOM 963 N N . CYS A 1 125 ? 12.006 1.948 -18.248 1.00 96.38 125 CYS A N 1
ATOM 964 C CA . CYS A 1 125 ? 11.827 1.058 -19.384 1.00 96.38 125 CYS A CA 1
ATOM 965 C C . CYS A 1 125 ? 12.841 1.408 -20.467 1.00 96.38 125 CYS A C 1
ATOM 967 O O . CYS A 1 125 ? 13.005 2.577 -20.788 1.00 96.38 125 CYS A O 1
ATOM 969 N N . LEU A 1 126 ? 13.502 0.411 -21.042 1.00 96.62 126 LEU A N 1
ATOM 970 C CA . LEU A 1 126 ? 14.485 0.618 -22.104 1.00 96.62 126 LEU A CA 1
ATOM 971 C C . LEU A 1 126 ? 13.847 0.702 -23.498 1.00 96.62 126 LEU A C 1
ATOM 973 O O . LEU A 1 126 ? 14.474 1.225 -24.411 1.00 96.62 126 LEU A O 1
ATOM 977 N N . ASP A 1 127 ? 12.590 0.274 -23.645 1.00 97.19 127 ASP A N 1
ATOM 978 C CA . ASP A 1 127 ? 11.882 0.323 -24.930 1.00 97.19 127 ASP A CA 1
ATOM 979 C C . ASP A 1 127 ? 11.118 1.640 -25.130 1.00 97.19 127 ASP A C 1
ATOM 981 O O . ASP A 1 127 ? 11.150 2.212 -26.215 1.00 97.19 127 ASP A O 1
ATOM 985 N N . CYS A 1 128 ? 10.434 2.148 -24.096 1.00 96.94 128 CYS A N 1
ATOM 986 C CA . CYS A 1 128 ? 9.734 3.440 -24.166 1.00 96.94 128 CYS A CA 1
ATOM 987 C C . CYS A 1 128 ? 10.447 4.580 -23.426 1.00 96.94 128 CYS A C 1
ATOM 989 O O . CYS A 1 128 ? 9.970 5.708 -23.474 1.00 96.94 128 CYS A O 1
ATOM 991 N N . LEU A 1 129 ? 11.570 4.300 -22.751 1.00 96.56 129 LEU A N 1
ATOM 992 C CA . LEU A 1 129 ? 12.410 5.264 -22.017 1.00 96.56 129 LEU A CA 1
ATOM 993 C C . LEU A 1 129 ? 11.758 5.926 -20.793 1.00 96.56 129 LEU A C 1
ATOM 995 O O . LEU A 1 129 ? 12.377 6.759 -20.132 1.00 96.56 129 LEU A O 1
ATOM 999 N N . GLU A 1 130 ? 10.544 5.518 -20.440 1.00 96.31 130 GLU A N 1
ATOM 1000 C CA . GLU A 1 130 ? 9.779 6.125 -19.355 1.00 96.31 130 GLU A CA 1
ATOM 1001 C C . GLU A 1 130 ? 10.268 5.656 -17.975 1.00 96.31 130 GLU A C 1
ATOM 1003 O O . GLU A 1 130 ? 10.429 4.444 -17.757 1.00 96.31 130 GLU A O 1
ATOM 1008 N N . PRO A 1 131 ? 10.493 6.588 -17.028 1.00 95.38 131 PRO A N 1
ATOM 1009 C CA . PRO A 1 131 ? 10.743 6.254 -15.636 1.00 95.38 131 PRO A CA 1
ATOM 1010 C C . PRO A 1 131 ? 9.437 5.856 -14.940 1.00 95.38 131 PRO A C 1
ATOM 1012 O O . PRO A 1 131 ? 8.373 6.405 -15.215 1.00 95.38 131 PRO A O 1
ATOM 1015 N N . PHE A 1 132 ? 9.510 4.910 -14.009 1.00 95.19 132 PHE A N 1
ATOM 1016 C CA . PHE A 1 132 ? 8.353 4.480 -13.228 1.00 95.19 132 PHE A CA 1
ATOM 1017 C C . PHE A 1 132 ? 8.765 3.918 -11.867 1.00 95.19 132 PHE A C 1
ATOM 1019 O O . PHE A 1 132 ? 9.907 3.500 -11.657 1.00 95.19 132 PHE A O 1
ATOM 1026 N N . GLU A 1 133 ? 7.823 3.901 -10.926 1.00 94.56 133 GLU A N 1
ATOM 1027 C CA . GLU A 1 133 ? 8.043 3.312 -9.607 1.00 94.56 133 GLU A CA 1
ATOM 1028 C C . GLU A 1 133 ? 7.612 1.850 -9.567 1.00 94.56 133 GLU A C 1
ATOM 1030 O O . GLU A 1 133 ? 6.611 1.458 -10.163 1.00 94.56 133 GLU A O 1
ATOM 1035 N N . ALA A 1 134 ? 8.344 1.057 -8.797 1.00 90.81 134 ALA A N 1
ATOM 1036 C CA . ALA A 1 134 ? 8.051 -0.339 -8.527 1.00 90.81 134 ALA A CA 1
ATOM 1037 C C . ALA A 1 134 ? 7.912 -0.554 -7.024 1.00 90.81 134 ALA A C 1
ATOM 1039 O O . ALA A 1 134 ? 8.750 -0.068 -6.260 1.00 90.81 134 ALA A O 1
ATOM 1040 N N . PHE A 1 135 ? 6.911 -1.317 -6.587 1.00 87.00 135 PHE A N 1
ATOM 1041 C CA . PHE A 1 135 ? 6.889 -1.796 -5.204 1.00 87.00 135 PHE A CA 1
ATOM 1042 C C . PHE A 1 135 ? 8.048 -2.776 -4.978 1.00 87.00 135 PHE A C 1
ATOM 1044 O O . PHE A 1 135 ? 8.244 -3.715 -5.753 1.00 87.00 135 PHE A O 1
ATOM 1051 N N . LYS A 1 136 ? 8.829 -2.563 -3.914 1.00 84.06 136 LYS A N 1
ATOM 1052 C CA . LYS A 1 136 ? 9.916 -3.469 -3.536 1.00 84.06 136 LYS A CA 1
ATOM 1053 C C . LYS A 1 136 ? 9.326 -4.817 -3.145 1.00 84.06 136 LYS A C 1
ATOM 1055 O O . LYS A 1 136 ? 8.424 -4.891 -2.316 1.00 84.06 136 LYS A O 1
ATOM 1060 N N . CYS A 1 137 ? 9.863 -5.872 -3.740 1.00 67.94 137 CYS A N 1
ATOM 1061 C CA . CYS A 1 137 ? 9.562 -7.239 -3.342 1.00 67.94 137 CYS A CA 1
ATOM 1062 C C . CYS A 1 137 ? 10.410 -7.563 -2.108 1.00 67.94 137 CYS A C 1
ATOM 1064 O O . CYS A 1 137 ? 11.638 -7.528 -2.205 1.00 67.94 137 CYS A O 1
ATOM 1066 N N . ILE A 1 138 ? 9.758 -7.832 -0.974 1.00 59.62 138 ILE A N 1
ATOM 1067 C CA . ILE A 1 138 ? 10.387 -8.309 0.267 1.00 59.62 138 ILE A CA 1
ATOM 1068 C C . ILE A 1 138 ? 9.913 -9.746 0.522 1.00 59.62 138 ILE A C 1
ATOM 1070 O O . ILE A 1 138 ? 8.713 -10.046 0.286 1.00 59.62 138 ILE A O 1
#

Radius of gyration: 17.66 Å; chains: 1; bounding box: 37×32×50 Å

pLDDT: mean 89.41, std 10.62, range [55.81, 97.88]

Foldseek 3Di:
DAQLQWPDWDADPLAIETEGADLDPPWPCPVVVVVVVQVVVCVPSNPPRYHYDYDPVVHRFLLSGDPVNCVVCLVVQEFRADHDDPPCVVVVVNGDQTAGSPPRDSQKDFPFCDDPTVQWGWMAHPVVRDITIYGDGD